Protein AF-A0A7C4YG27-F1 (afdb_monomer)

pLDDT: mean 81.4, std 6.62, range [64.56, 90.06]

Solvent-accessible surface area (backbone atoms only — not comparable to full-atom values): 4560 Å² total; per-residue (Å²): 91,78,49,79,45,74,68,41,72,51,78,88,66,34,67,52,85,57,76,54,67,88,73,42,94,83,54,92,62,80,92,63,76,71,60,98,84,60,84,74,62,62,50,90,45,91,55,62,40,75,46,74,51,75,53,86,87,86,87,87,87,86,87,133

Radius of gyration: 23.78 Å; Cα contacts (8 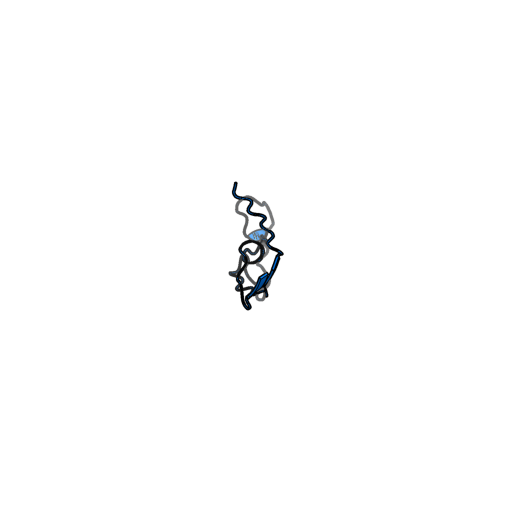Å, |Δi|>4): 66; chains: 1; bounding box: 46×34×67 Å

Sequence (64 aa):
TFLYWSNVMRPGDQIDIRVQPNRIPYVNLPPVAPPANQEVHPVVQFRRTDYWAQGINVGLQFKW

Secondary structure (DSSP, 8-state):
-EEEEEEE--GGGS------GGG-TT---------TTPPPSS------EEEEEE----------

Structure (mmCIF, N/CA/C/O backbone):
data_AF-A0A7C4YG27-F1
#
_entry.id   AF-A0A7C4YG27-F1
#
loop_
_atom_site.group_PDB
_atom_site.id
_atom_site.type_symbol
_atom_site.label_atom_id
_atom_site.label_alt_id
_atom_site.label_comp_id
_atom_site.label_asym_id
_atom_site.label_entity_id
_atom_site.label_seq_id
_atom_site.pdbx_PDB_ins_code
_atom_site.Cartn_x
_atom_site.Cartn_y
_atom_site.Cartn_z
_atom_site.occupancy
_atom_site.B_iso_or_equiv
_atom_site.auth_seq_id
_atom_site.auth_comp_id
_atom_site.auth_asym_id
_atom_site.auth_atom_id
_atom_site.pdbx_PDB_model_num
ATOM 1 N N . THR A 1 1 ? -14.374 -1.435 21.717 1.00 78.38 1 THR A N 1
ATOM 2 C CA . THR A 1 1 ? -14.632 -1.290 20.272 1.00 78.38 1 THR A CA 1
ATOM 3 C C . THR A 1 1 ? -13.803 -2.268 19.481 1.00 78.38 1 THR A C 1
ATOM 5 O O . THR A 1 1 ? -12.624 -2.421 19.776 1.00 78.38 1 THR A O 1
ATOM 8 N N . PHE A 1 2 ? -14.435 -2.914 18.499 1.00 84.56 2 PHE A N 1
ATOM 9 C CA . PHE A 1 2 ? -13.834 -3.856 17.556 1.00 84.56 2 PHE A CA 1
ATOM 10 C C . PHE A 1 2 ? -14.337 -3.532 16.142 1.00 84.56 2 PHE A C 1
ATOM 12 O O . PHE A 1 2 ? -15.529 -3.285 15.964 1.00 84.56 2 PHE A O 1
ATOM 19 N N . LEU A 1 3 ? -13.432 -3.508 15.166 1.00 86.56 3 LEU A N 1
ATOM 20 C CA . LEU A 1 3 ? -13.708 -3.249 13.755 1.00 86.56 3 LEU A CA 1
ATOM 21 C C . LEU A 1 3 ? -12.959 -4.284 12.914 1.00 86.56 3 LEU A C 1
ATOM 23 O O . LEU A 1 3 ? -11.750 -4.444 13.070 1.00 86.56 3 LEU A O 1
ATOM 27 N N . TYR A 1 4 ? -13.671 -4.933 11.998 1.00 87.50 4 TYR A N 1
ATOM 28 C CA . TYR A 1 4 ? -13.099 -5.820 10.990 1.00 87.50 4 TYR A CA 1
ATOM 29 C C . TYR A 1 4 ? -13.517 -5.349 9.598 1.00 87.50 4 TYR A C 1
ATOM 31 O O . TYR A 1 4 ? -14.691 -5.055 9.369 1.00 87.50 4 TYR A O 1
ATOM 39 N N . TRP A 1 5 ? -12.558 -5.282 8.678 1.00 85.62 5 TRP A N 1
ATOM 40 C CA . TRP A 1 5 ? -12.779 -4.903 7.288 1.00 85.62 5 TRP A CA 1
ATOM 41 C C . TRP A 1 5 ? -11.953 -5.810 6.374 1.00 85.62 5 TRP A C 1
ATOM 43 O O . TRP A 1 5 ? -10.721 -5.796 6.407 1.00 85.62 5 TRP A O 1
ATOM 53 N N . SER A 1 6 ? -12.637 -6.607 5.555 1.00 85.94 6 SER A N 1
ATOM 54 C CA . SER A 1 6 ? -12.004 -7.472 4.561 1.00 85.94 6 SER A CA 1
ATOM 55 C C . SER A 1 6 ? -11.724 -6.744 3.245 1.00 85.94 6 SER A C 1
ATOM 57 O O . SER A 1 6 ? -12.385 -5.763 2.898 1.00 85.94 6 SER A O 1
ATOM 59 N N . ASN A 1 7 ? -10.774 -7.269 2.469 1.00 86.88 7 ASN A N 1
ATOM 60 C CA . ASN A 1 7 ? -10.472 -6.801 1.109 1.00 86.88 7 ASN A CA 1
ATOM 61 C C . ASN A 1 7 ? -10.023 -5.329 0.992 1.00 86.88 7 ASN A C 1
ATOM 63 O O . ASN A 1 7 ? -10.292 -4.673 -0.017 1.00 86.88 7 ASN A O 1
ATOM 67 N N . VAL A 1 8 ? -9.303 -4.807 1.985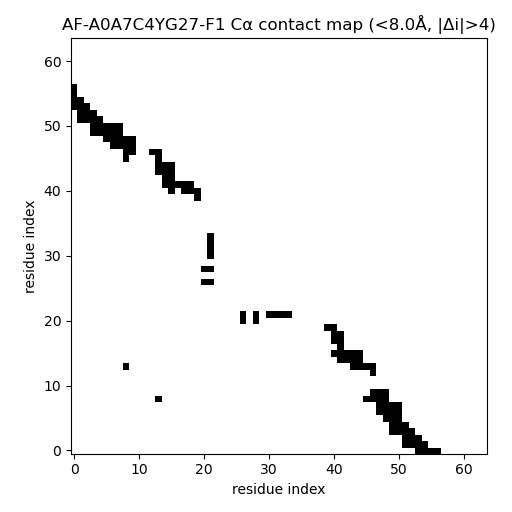 1.00 84.44 8 VAL A N 1
ATOM 68 C CA . VAL A 1 8 ? -8.795 -3.431 1.955 1.00 84.44 8 VAL A CA 1
ATOM 69 C C . VAL A 1 8 ? -7.540 -3.349 1.084 1.00 84.44 8 VAL A C 1
ATOM 71 O O . VAL A 1 8 ? -6.593 -4.128 1.244 1.00 84.44 8 VAL A O 1
ATOM 74 N N . MET A 1 9 ? -7.521 -2.377 0.169 1.00 84.50 9 MET A N 1
ATOM 75 C CA . MET A 1 9 ? -6.322 -1.995 -0.578 1.00 84.50 9 MET A CA 1
ATOM 76 C C . MET A 1 9 ? -5.518 -0.998 0.250 1.00 84.50 9 MET A C 1
ATOM 78 O O . MET A 1 9 ? -5.967 0.118 0.510 1.00 84.50 9 MET A O 1
ATOM 82 N N . ARG A 1 10 ? -4.325 -1.405 0.684 1.00 85.31 10 ARG A N 1
ATOM 83 C CA . ARG A 1 10 ? -3.419 -0.543 1.448 1.00 85.31 10 ARG A CA 1
ATOM 84 C C . ARG A 1 10 ? -2.399 0.083 0.497 1.00 85.31 10 ARG A C 1
ATOM 86 O O . ARG A 1 10 ? -1.734 -0.681 -0.204 1.00 85.31 10 ARG A O 1
ATOM 93 N N . PRO A 1 11 ? -2.228 1.421 0.487 1.00 79.81 11 PRO A N 1
ATOM 94 C CA . PRO A 1 11 ? -1.358 2.108 -0.472 1.00 79.81 11 PRO A CA 1
ATOM 95 C C . PRO A 1 11 ? 0.081 1.583 -0.511 1.00 79.81 11 PRO A C 1
ATOM 97 O O . PRO A 1 11 ? 0.667 1.508 -1.585 1.00 79.81 11 PRO A O 1
ATOM 100 N N . GLY A 1 12 ? 0.627 1.174 0.641 1.00 80.06 12 GLY A N 1
ATOM 101 C CA . 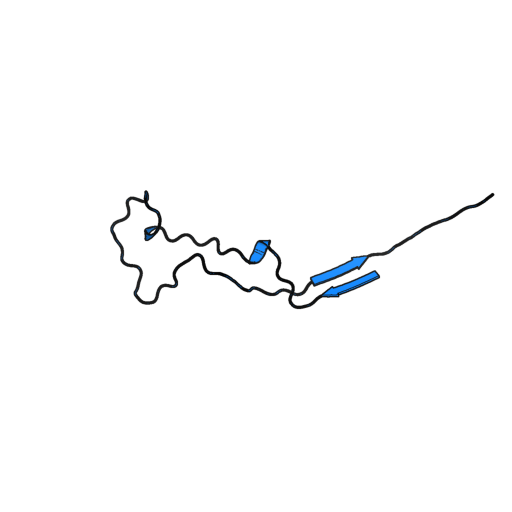GLY A 1 12 ? 2.007 0.691 0.753 1.00 80.06 12 GLY A CA 1
ATOM 102 C C . GLY A 1 12 ? 2.310 -0.571 -0.058 1.00 80.06 12 GLY A C 1
ATOM 103 O O . GLY A 1 12 ? 3.442 -0.741 -0.492 1.00 80.06 12 GLY A O 1
ATOM 104 N N . ASP A 1 13 ? 1.305 -1.407 -0.328 1.00 81.06 13 ASP A N 1
ATOM 105 C CA . ASP A 1 13 ? 1.499 -2.702 -0.994 1.00 81.06 13 ASP A CA 1
ATOM 106 C C . ASP A 1 13 ? 1.010 -2.720 -2.451 1.00 81.06 13 ASP A C 1
ATOM 108 O O . ASP A 1 13 ? 1.065 -3.766 -3.093 1.00 81.06 13 ASP A O 1
ATOM 112 N N . GLN A 1 14 ? 0.496 -1.603 -2.983 1.00 86.06 14 GLN A N 1
ATOM 113 C CA . GLN A 1 14 ? -0.033 -1.565 -4.359 1.00 86.06 14 GLN A CA 1
ATOM 114 C C . GLN A 1 14 ? 1.029 -1.228 -5.419 1.00 86.06 14 GLN A C 1
ATOM 116 O O . GLN A 1 14 ? 0.795 -1.444 -6.608 1.00 86.06 14 GLN A O 1
ATOM 121 N N . ILE A 1 15 ? 2.174 -0.666 -5.018 1.00 86.94 15 ILE A N 1
ATOM 122 C CA . ILE A 1 15 ? 3.199 -0.171 -5.946 1.00 86.94 15 ILE A CA 1
ATOM 123 C C . ILE A 1 15 ? 4.239 -1.264 -6.203 1.00 86.94 15 ILE A C 1
ATOM 125 O O . ILE A 1 15 ? 4.892 -1.747 -5.279 1.00 86.94 15 ILE A O 1
ATOM 129 N N . ASP A 1 16 ? 4.438 -1.624 -7.474 1.00 87.75 16 ASP A N 1
ATOM 130 C CA . ASP A 1 16 ? 5.555 -2.477 -7.877 1.00 87.75 16 ASP A CA 1
ATOM 131 C C . ASP A 1 16 ? 6.854 -1.665 -7.932 1.00 87.75 16 ASP A C 1
ATOM 133 O O . ASP A 1 16 ? 6.990 -0.744 -8.734 1.00 87.75 16 ASP A O 1
ATOM 137 N N . ILE A 1 17 ? 7.816 -2.018 -7.081 1.00 87.75 17 ILE A N 1
ATOM 138 C CA . ILE A 1 17 ? 9.119 -1.343 -6.989 1.00 87.75 17 ILE A CA 1
ATOM 139 C C . ILE A 1 17 ? 10.186 -1.959 -7.904 1.00 87.75 17 ILE A C 1
ATOM 141 O O . ILE A 1 17 ? 11.345 -1.543 -7.876 1.00 87.75 17 ILE A O 1
ATOM 145 N N . ARG A 1 18 ? 9.836 -2.976 -8.702 1.00 87.12 18 ARG A N 1
ATOM 146 C CA . ARG A 1 18 ? 10.782 -3.621 -9.617 1.00 87.12 18 ARG A CA 1
ATOM 147 C C . ARG A 1 18 ? 11.089 -2.709 -10.800 1.00 87.12 18 ARG A C 1
ATOM 149 O O . ARG A 1 18 ? 10.224 -2.420 -11.620 1.00 87.12 18 ARG A O 1
ATOM 156 N N . VAL A 1 19 ? 12.356 -2.319 -10.917 1.00 82.81 19 VAL A N 1
ATOM 157 C CA . VAL A 1 19 ? 12.876 -1.562 -12.059 1.00 82.81 19 VAL A CA 1
ATOM 158 C C . VAL A 1 19 ? 13.712 -2.488 -12.930 1.00 82.81 19 VAL A C 1
ATOM 160 O O . VAL A 1 19 ? 14.614 -3.170 -12.446 1.00 82.81 19 VAL A O 1
ATOM 163 N N . GLN A 1 20 ? 13.417 -2.513 -14.226 1.00 80.88 20 GLN A N 1
ATOM 164 C CA . GLN A 1 20 ? 14.161 -3.309 -15.198 1.00 80.88 20 GLN A CA 1
ATOM 165 C C . GLN A 1 20 ? 15.339 -2.485 -15.749 1.00 80.88 20 GLN A C 1
ATOM 167 O O . GLN A 1 20 ? 15.095 -1.446 -16.365 1.00 80.88 20 GLN A O 1
ATOM 172 N N . PRO A 1 21 ? 16.610 -2.909 -15.572 1.00 78.88 21 PRO A N 1
ATOM 173 C CA . PRO A 1 21 ? 17.774 -2.108 -15.969 1.00 78.88 21 PRO A CA 1
ATOM 174 C C . PRO A 1 21 ? 17.839 -1.761 -17.462 1.00 78.88 21 PRO A C 1
ATOM 176 O O . PRO A 1 21 ? 18.263 -0.670 -17.824 1.00 78.88 21 PRO A O 1
ATOM 179 N N . ASN A 1 22 ? 17.356 -2.652 -18.330 1.00 77.19 22 ASN A N 1
ATOM 180 C CA 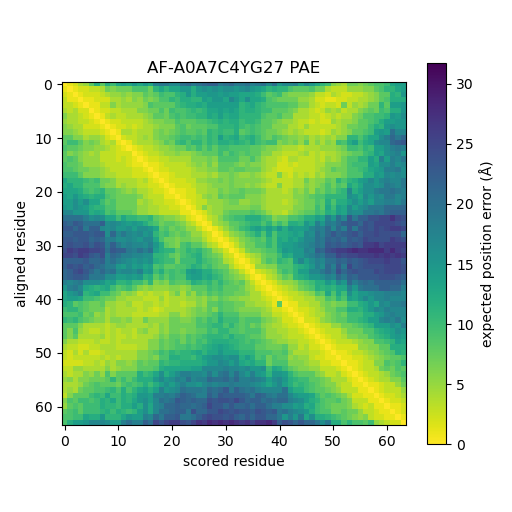. ASN A 1 22 ? 17.259 -2.433 -19.778 1.00 77.19 22 ASN A CA 1
ATOM 181 C C . ASN A 1 22 ? 16.157 -1.433 -20.191 1.00 77.19 22 ASN A C 1
ATOM 183 O O . ASN A 1 22 ? 16.024 -1.125 -21.373 1.00 77.19 22 ASN A O 1
ATOM 187 N N . ARG A 1 23 ? 15.349 -0.941 -19.242 1.00 76.44 23 ARG A N 1
ATOM 188 C CA . ARG A 1 23 ? 14.328 0.101 -19.445 1.00 76.44 23 ARG A CA 1
ATOM 189 C C . ARG A 1 23 ? 14.757 1.464 -18.898 1.00 76.44 23 ARG A C 1
ATOM 191 O O . ARG A 1 23 ? 13.978 2.410 -18.970 1.00 76.44 23 ARG A O 1
ATOM 198 N N . ILE A 1 24 ? 15.969 1.579 -18.352 1.00 81.62 24 ILE A N 1
ATOM 199 C CA . ILE A 1 24 ? 16.489 2.831 -17.799 1.00 81.62 24 ILE A CA 1
ATOM 200 C C . ILE A 1 24 ? 17.292 3.558 -18.896 1.00 81.62 24 ILE A C 1
ATOM 202 O O . ILE A 1 24 ? 18.323 3.032 -19.315 1.00 81.62 24 ILE A O 1
ATOM 206 N N . PRO A 1 25 ? 16.888 4.768 -19.343 1.00 76.19 25 PRO A N 1
ATOM 207 C CA . PRO A 1 25 ? 17.497 5.443 -20.501 1.00 76.19 25 PRO A CA 1
ATOM 208 C C . PRO A 1 25 ? 19.005 5.724 -20.407 1.00 76.19 25 PRO A C 1
ATOM 210 O O . PRO A 1 25 ? 19.664 5.860 -21.430 1.00 76.19 25 PRO A O 1
ATOM 213 N N . TYR A 1 26 ? 19.551 5.833 -19.193 1.00 78.88 26 TYR A N 1
ATOM 214 C CA . TYR A 1 26 ? 20.946 6.227 -18.944 1.00 78.88 26 TYR A CA 1
ATOM 215 C C . TYR A 1 26 ? 21.836 5.069 -1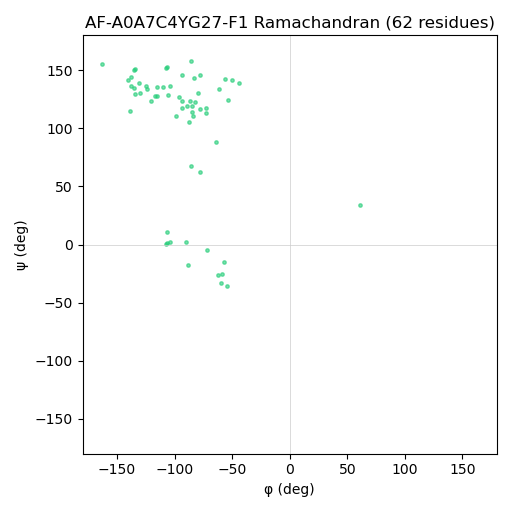8.485 1.00 78.88 26 TYR A C 1
ATOM 217 O O . TYR A 1 26 ? 23.017 5.261 -18.199 1.00 78.88 26 TYR A O 1
ATOM 225 N N . VAL A 1 27 ? 21.274 3.868 -18.369 1.00 76.75 27 VAL A N 1
ATOM 226 C CA . VAL A 1 27 ? 22.035 2.689 -17.976 1.00 76.75 27 VAL A CA 1
ATOM 227 C C . VAL A 1 27 ? 22.704 2.133 -19.226 1.00 76.75 27 VAL A C 1
ATOM 229 O O . VAL A 1 27 ? 22.047 1.624 -20.129 1.00 76.75 27 VAL A O 1
ATOM 232 N N . ASN A 1 28 ? 24.030 2.260 -19.277 1.00 70.19 28 ASN A N 1
ATOM 233 C CA . ASN A 1 28 ? 24.857 1.819 -20.397 1.00 70.19 28 ASN A CA 1
ATOM 234 C C . ASN A 1 28 ? 25.056 0.292 -20.345 1.00 70.19 28 ASN A C 1
ATOM 236 O O . ASN A 1 28 ? 26.156 -0.209 -20.116 1.00 70.19 28 ASN A O 1
ATOM 240 N N . LEU A 1 29 ? 23.954 -0.451 -20.454 1.00 69.38 29 LEU A N 1
ATOM 241 C CA . LEU A 1 29 ? 23.963 -1.901 -20.598 1.00 69.38 29 LEU A CA 1
ATOM 242 C C . LEU A 1 29 ? 23.925 -2.259 -22.087 1.00 69.38 29 LEU A C 1
ATOM 244 O O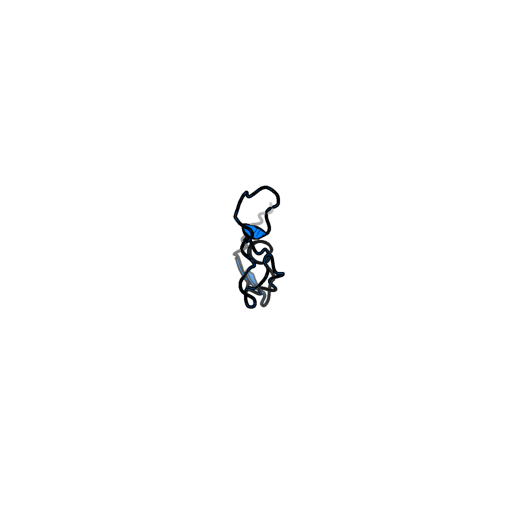 . LEU A 1 29 ? 23.254 -1.570 -22.860 1.00 69.38 29 LEU A O 1
ATOM 248 N N . PRO A 1 30 ? 24.586 -3.355 -22.503 1.00 70.50 30 PRO A N 1
ATOM 249 C CA . PRO A 1 30 ? 24.349 -3.935 -23.818 1.00 70.50 30 PRO A CA 1
ATOM 250 C C . PRO A 1 30 ? 22.837 -4.123 -24.018 1.00 70.50 30 PRO A C 1
ATOM 252 O O . PRO A 1 30 ? 22.160 -4.491 -23.052 1.00 70.50 30 PRO A O 1
ATOM 255 N N . PRO A 1 31 ? 22.284 -3.887 -25.221 1.00 64.56 31 PRO A N 1
ATOM 256 C CA . PRO A 1 31 ? 20.867 -4.099 -25.484 1.00 64.56 31 PRO A CA 1
ATOM 257 C C . PRO A 1 31 ? 20.532 -5.589 -25.342 1.00 64.56 31 PRO A C 1
ATOM 259 O O . PRO A 1 31 ? 20.597 -6.365 -26.290 1.00 64.56 31 PRO A O 1
ATOM 262 N N . VAL A 1 32 ? 20.191 -6.000 -24.122 1.00 65.75 32 VAL A N 1
ATOM 263 C CA . VAL A 1 32 ? 19.655 -7.323 -23.829 1.00 65.75 32 VAL A CA 1
ATOM 264 C C . VAL A 1 32 ? 18.152 -7.215 -24.024 1.00 65.75 32 VAL A C 1
ATOM 266 O O . VAL A 1 32 ? 17.443 -6.608 -23.211 1.00 65.75 32 VAL A O 1
ATOM 269 N N . ALA A 1 33 ? 17.671 -7.778 -25.133 1.00 65.62 33 ALA A N 1
ATOM 270 C CA . ALA A 1 33 ? 16.248 -8.017 -25.298 1.00 65.62 33 ALA A CA 1
ATOM 271 C C . ALA A 1 33 ? 15.775 -8.822 -24.074 1.00 65.62 33 ALA A C 1
ATOM 273 O O . ALA A 1 33 ? 16.377 -9.858 -23.773 1.00 65.62 33 ALA A O 1
ATOM 274 N N . PRO A 1 34 ? 14.761 -8.347 -23.327 1.00 65.56 34 PRO A N 1
ATOM 275 C CA . PRO A 1 34 ? 14.206 -9.152 -22.252 1.00 65.56 34 PRO A CA 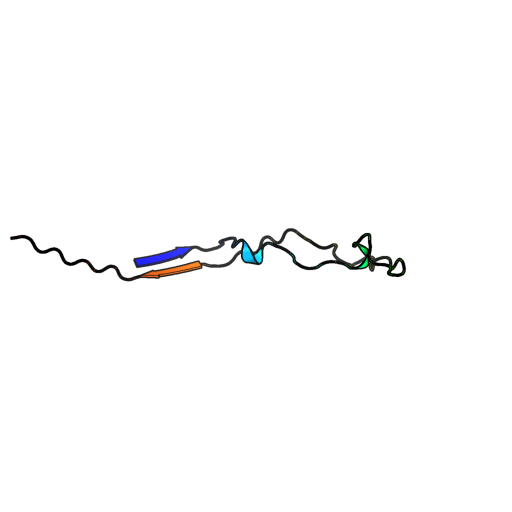1
ATOM 276 C C . PRO A 1 34 ? 13.748 -10.495 -22.848 1.00 65.56 34 PRO A C 1
ATOM 278 O O . PRO A 1 34 ? 13.253 -10.502 -23.981 1.00 65.56 34 PRO A O 1
ATOM 281 N N . PRO A 1 35 ? 13.923 -11.627 -22.139 1.00 71.56 35 PRO A N 1
ATOM 282 C CA . PRO A 1 35 ? 13.349 -12.903 -22.545 1.00 71.56 35 PRO A CA 1
ATOM 283 C C . PRO A 1 35 ? 11.898 -12.709 -22.994 1.00 71.56 35 PRO A C 1
ATOM 285 O O . PRO A 1 35 ? 11.159 -11.950 -22.368 1.00 71.56 35 PRO A O 1
ATOM 288 N N . ALA A 1 36 ? 11.478 -13.379 -24.071 1.00 70.56 36 ALA A N 1
ATOM 289 C CA . ALA A 1 36 ? 10.147 -13.193 -24.666 1.00 70.56 36 ALA A CA 1
ATOM 290 C C . ALA A 1 36 ? 8.981 -13.448 -23.682 1.00 70.56 36 ALA A C 1
ATOM 292 O O . ALA A 1 36 ? 7.846 -13.062 -23.940 1.00 70.56 36 ALA A O 1
ATOM 293 N N . ASN A 1 37 ? 9.272 -14.088 -22.550 1.00 74.12 37 ASN A N 1
ATOM 294 C CA . ASN A 1 37 ? 8.377 -14.421 -21.449 1.00 74.12 37 ASN A CA 1
ATOM 295 C C . ASN A 1 37 ? 8.589 -13.562 -20.184 1.00 74.12 37 ASN A C 1
ATOM 297 O O . ASN A 1 37 ? 8.051 -13.902 -19.131 1.00 74.12 37 ASN A O 1
ATOM 301 N N . GLN A 1 38 ? 9.376 -12.485 -20.241 1.00 74.38 38 GLN A N 1
ATOM 302 C CA . GLN A 1 38 ? 9.596 -11.631 -19.078 1.00 74.38 38 GLN A CA 1
ATOM 303 C C . GLN A 1 38 ? 8.451 -10.624 -18.917 1.00 74.38 38 GLN A C 1
ATOM 305 O O . GLN A 1 38 ? 8.181 -9.811 -19.800 1.00 74.38 38 GLN A O 1
ATOM 310 N N . GLU A 1 39 ? 7.802 -10.658 -17.755 1.00 77.12 39 GLU A N 1
ATOM 311 C CA . GLU A 1 39 ? 6.794 -9.674 -17.364 1.00 77.12 39 GLU A CA 1
ATOM 312 C C . GLU A 1 39 ? 7.426 -8.268 -17.296 1.00 77.12 39 GLU A C 1
ATOM 314 O O . GLU A 1 39 ? 8.540 -8.090 -16.791 1.00 77.12 39 GLU A O 1
ATOM 319 N N . VAL A 1 40 ? 6.754 -7.265 -17.870 1.00 80.44 40 VAL A N 1
ATOM 320 C CA . VAL A 1 40 ? 7.238 -5.876 -17.889 1.00 80.44 40 VAL A CA 1
ATOM 321 C C . VAL A 1 40 ? 6.786 -5.185 -16.609 1.00 80.44 40 VAL A C 1
ATOM 323 O O . VAL A 1 40 ? 5.594 -5.127 -16.335 1.00 80.44 40 VAL A O 1
ATOM 326 N N . HIS A 1 41 ? 7.735 -4.642 -15.849 1.00 85.62 41 HIS A N 1
ATOM 327 C CA . HIS A 1 41 ? 7.473 -3.911 -14.607 1.00 85.62 41 HIS A CA 1
ATOM 328 C C . HIS A 1 41 ? 7.674 -2.400 -14.805 1.00 85.62 41 HIS A C 1
ATOM 330 O O . HIS A 1 41 ? 8.494 -2.010 -15.643 1.00 85.62 41 HIS A O 1
ATOM 336 N N . PRO A 1 42 ? 6.988 -1.544 -14.023 1.00 85.75 42 PRO A N 1
ATOM 337 C CA . PRO A 1 42 ? 6.043 -1.876 -12.948 1.00 85.75 42 PRO A CA 1
ATOM 338 C C . PRO A 1 42 ? 4.656 -2.303 -13.460 1.00 85.75 42 PRO A C 1
ATOM 340 O O . PRO A 1 42 ? 4.166 -1.776 -14.456 1.00 85.75 42 PRO A O 1
ATOM 343 N N . VAL A 1 43 ? 4.007 -3.236 -12.751 1.00 84.88 43 VAL A N 1
ATOM 344 C CA . VAL A 1 43 ? 2.613 -3.650 -13.013 1.00 84.88 43 VAL A CA 1
ATOM 345 C C . VAL A 1 43 ? 1.668 -3.121 -11.936 1.00 84.88 43 VAL A C 1
ATOM 347 O O . VAL A 1 43 ? 2.065 -2.947 -10.783 1.00 84.88 43 VAL A O 1
ATOM 350 N N . VAL A 1 44 ? 0.401 -2.893 -12.292 1.00 83.12 44 VAL A N 1
ATOM 351 C CA . VAL A 1 44 ? -0.645 -2.537 -11.321 1.00 83.12 44 VAL A CA 1
ATOM 352 C C . VAL A 1 44 ? -1.005 -3.776 -10.506 1.00 83.12 44 VAL A C 1
ATOM 354 O O . VAL A 1 44 ? -1.560 -4.740 -11.034 1.00 83.12 44 VAL A O 1
ATOM 357 N N . GLN A 1 45 ? -0.690 -3.759 -9.213 1.00 81.06 45 GLN A N 1
ATOM 358 C CA . GLN A 1 45 ? -0.952 -4.878 -8.316 1.00 81.06 45 GLN A CA 1
ATOM 359 C C . GLN A 1 45 ? -2.232 -4.605 -7.523 1.00 81.06 45 GLN A C 1
ATOM 361 O O . GLN A 1 45 ? -2.238 -3.750 -6.651 1.00 81.06 45 GLN A O 1
ATOM 366 N N . PHE A 1 46 ? -3.314 -5.344 -7.785 1.00 82.00 46 PHE A N 1
ATOM 367 C CA . PHE A 1 46 ? -4.544 -5.271 -6.980 1.00 82.00 46 PHE A CA 1
ATOM 368 C C . PHE A 1 46 ? -4.464 -6.201 -5.763 1.00 82.00 46 PHE A C 1
ATOM 370 O O . PHE A 1 46 ? -5.169 -7.213 -5.673 1.00 82.00 46 PHE A O 1
ATOM 377 N N . ARG A 1 47 ? -3.569 -5.878 -4.824 1.00 84.94 47 ARG A N 1
ATOM 378 C CA . ARG A 1 47 ? -3.355 -6.684 -3.613 1.00 84.94 47 ARG A CA 1
ATOM 379 C C . ARG A 1 47 ? -4.359 -6.295 -2.534 1.00 84.94 47 ARG A C 1
ATOM 381 O O . ARG A 1 47 ? -4.389 -5.155 -2.079 1.00 84.94 47 ARG A O 1
ATOM 388 N N . ARG A 1 48 ? -5.177 -7.254 -2.109 1.00 87.44 48 ARG A N 1
ATOM 389 C CA . ARG A 1 48 ? -6.184 -7.082 -1.056 1.00 87.44 48 ARG A CA 1
ATOM 390 C C . ARG A 1 48 ? -5.698 -7.730 0.234 1.00 87.44 48 ARG A C 1
ATOM 392 O O . ARG A 1 48 ? -5.161 -8.832 0.197 1.00 87.44 48 ARG A O 1
ATOM 399 N N . THR A 1 49 ? -5.886 -7.041 1.355 1.00 86.06 49 THR A N 1
ATOM 400 C CA . THR A 1 49 ? -5.503 -7.529 2.688 1.00 86.06 49 THR A CA 1
ATOM 401 C C . THR A 1 49 ? -6.629 -7.293 3.682 1.00 86.06 49 THR A C 1
ATOM 403 O O . THR A 1 49 ? -7.394 -6.336 3.550 1.00 86.06 49 THR A O 1
ATOM 406 N N . ASP A 1 50 ? -6.718 -8.146 4.695 1.00 86.88 50 ASP A N 1
ATOM 407 C CA . ASP A 1 50 ? -7.692 -7.976 5.768 1.00 86.88 50 ASP A CA 1
ATOM 408 C C . ASP A 1 50 ? -7.166 -7.003 6.829 1.00 86.88 50 ASP A C 1
ATOM 410 O O . ASP A 1 50 ? -5.967 -6.954 7.126 1.00 86.88 50 ASP A O 1
ATOM 414 N N . TYR A 1 51 ? -8.055 -6.184 7.387 1.00 86.25 51 TYR A N 1
ATOM 415 C CA . TYR A 1 51 ? -7.748 -5.194 8.416 1.00 86.25 51 TYR A CA 1
ATOM 416 C C . TYR A 1 51 ? -8.637 -5.403 9.643 1.00 86.25 51 TYR A C 1
ATOM 418 O O . TYR A 1 51 ? -9.844 -5.610 9.527 1.00 86.25 51 TYR A O 1
ATOM 426 N N . TRP A 1 52 ? -8.038 -5.321 10.830 1.00 89.38 52 TRP A N 1
ATOM 427 C CA . TRP A 1 52 ? -8.755 -5.362 12.097 1.00 89.38 52 TRP A CA 1
ATOM 428 C C . TRP A 1 52 ? -8.188 -4.316 13.055 1.00 89.38 52 TRP A C 1
ATOM 430 O O . TRP A 1 52 ? -6.985 -4.052 13.066 1.00 89.38 52 TRP A O 1
ATOM 440 N N . ALA A 1 53 ? -9.065 -3.709 13.849 1.00 87.50 53 ALA A N 1
ATOM 441 C CA . ALA A 1 53 ? -8.704 -2.733 14.866 1.00 87.50 53 ALA A CA 1
ATOM 442 C C . ALA A 1 53 ? -9.544 -2.946 16.128 1.00 87.50 53 ALA A C 1
ATOM 444 O O . ALA A 1 53 ? -10.739 -3.241 16.061 1.00 87.50 53 ALA A O 1
ATOM 445 N N . GLN A 1 54 ? -8.919 -2.768 17.290 1.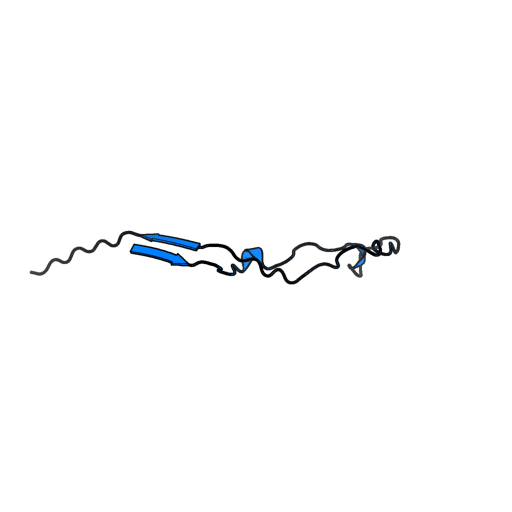00 87.31 54 GLN A N 1
ATOM 446 C CA . GLN A 1 54 ? -9.581 -2.857 18.588 1.00 87.31 54 GLN A CA 1
ATOM 447 C C . GLN A 1 54 ? -9.155 -1.703 19.497 1.00 87.31 54 GLN A C 1
ATOM 449 O O . GLN A 1 54 ? -8.038 -1.203 19.391 1.00 87.31 54 GLN A O 1
ATOM 454 N N . GLY A 1 55 ? -10.040 -1.287 20.401 1.00 90.06 55 GLY A N 1
ATOM 455 C CA . GLY A 1 55 ? -9.758 -0.214 21.353 1.00 90.06 55 GLY A CA 1
ATOM 456 C C . GLY A 1 55 ? -10.725 -0.192 22.532 1.00 90.06 55 GLY A C 1
ATOM 457 O O . GLY A 1 55 ? -11.860 -0.664 22.430 1.00 90.06 55 GLY A O 1
ATOM 458 N N . ILE A 1 56 ? -10.282 0.372 23.652 1.00 86.62 56 ILE A N 1
ATOM 459 C CA . ILE A 1 56 ? -11.071 0.567 24.874 1.00 86.62 56 ILE A CA 1
ATOM 460 C C . ILE A 1 56 ? -11.322 2.071 25.023 1.00 86.62 56 ILE A C 1
ATOM 462 O O . ILE A 1 56 ? -10.410 2.866 24.812 1.00 86.62 56 ILE A O 1
ATOM 466 N N . ASN A 1 57 ? -12.550 2.466 25.361 1.00 82.25 57 ASN A N 1
ATOM 467 C CA . ASN A 1 57 ? -12.897 3.856 25.654 1.00 82.25 57 ASN A CA 1
ATOM 468 C C . ASN A 1 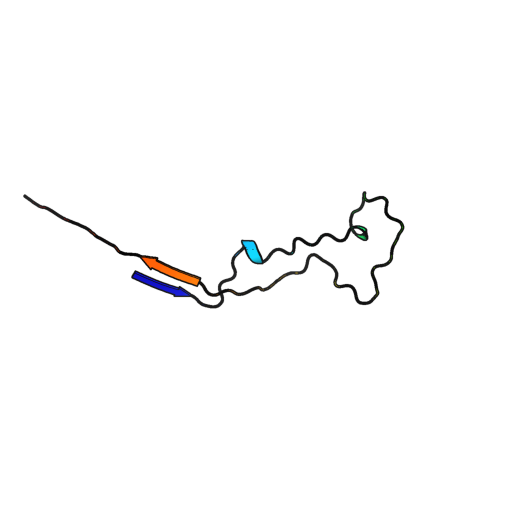57 ? -13.308 3.965 27.127 1.00 82.25 57 ASN A C 1
ATOM 470 O O . ASN A 1 57 ? -14.144 3.186 27.581 1.00 82.25 57 ASN A O 1
ATOM 474 N N . VAL A 1 58 ? -12.700 4.896 27.862 1.00 88.94 58 VAL A N 1
ATOM 475 C CA . VAL A 1 58 ? -12.983 5.138 29.282 1.00 88.94 58 VAL A CA 1
ATOM 476 C C . VAL A 1 58 ? -13.215 6.632 29.477 1.00 88.94 58 VAL A C 1
ATOM 478 O O . VAL A 1 58 ? -12.405 7.441 29.030 1.00 88.94 58 VAL A O 1
ATOM 481 N N . GLY A 1 59 ? -14.305 6.992 30.155 1.00 88.56 59 GLY A N 1
ATOM 482 C CA . GLY A 1 59 ? -14.632 8.371 30.506 1.00 88.56 59 GLY A CA 1
ATOM 483 C C . GLY A 1 59 ? -15.167 8.460 31.932 1.00 88.56 59 GLY A C 1
ATOM 484 O O . GLY A 1 59 ? -15.983 7.638 32.342 1.00 88.56 59 GLY A O 1
ATOM 485 N N . LEU A 1 60 ? -14.703 9.459 32.682 1.00 88.06 60 LEU A N 1
ATOM 486 C CA . LEU A 1 60 ? -15.206 9.807 34.011 1.00 88.06 60 LEU A CA 1
ATOM 487 C C . LEU A 1 60 ? -15.797 11.215 33.943 1.00 88.06 60 LEU A C 1
ATOM 489 O O . LEU A 1 60 ? -15.134 12.143 33.483 1.00 88.06 60 LEU A O 1
ATOM 493 N N . GLN A 1 61 ? -17.038 11.374 34.401 1.00 81.81 61 GLN A N 1
ATOM 494 C CA . GLN A 1 61 ? -17.693 12.673 34.510 1.00 81.81 61 GLN A CA 1
ATOM 495 C C . GLN A 1 61 ? -18.081 12.916 35.966 1.00 81.81 61 GLN A C 1
ATOM 497 O O . GLN A 1 61 ? -18.816 12.129 36.555 1.00 81.81 61 GLN A O 1
ATOM 502 N N . PHE A 1 62 ? -17.602 14.023 36.525 1.00 85.06 62 PHE A N 1
ATOM 503 C CA . PHE A 1 62 ? -17.971 14.496 37.854 1.00 85.06 62 PHE A CA 1
ATOM 504 C C . PHE A 1 62 ? -18.707 15.832 37.716 1.00 85.06 62 PHE A C 1
ATOM 506 O O . PHE A 1 62 ? -18.297 16.681 36.923 1.00 85.06 62 PHE A O 1
ATOM 513 N N . LYS A 1 63 ? -19.808 16.005 38.449 1.00 81.12 63 LYS A N 1
ATOM 514 C CA . LYS A 1 63 ? -20.577 17.256 38.515 1.00 81.12 63 LYS A CA 1
ATOM 515 C C . LYS A 1 63 ? -20.819 17.596 39.984 1.00 81.12 63 LYS A C 1
ATOM 517 O O . LYS A 1 63 ? -21.094 16.683 40.760 1.00 81.12 63 LYS A O 1
ATOM 522 N N . TRP A 1 64 ? -20.686 18.876 40.324 1.00 83.62 64 TRP A N 1
ATOM 523 C CA . TRP A 1 64 ? -20.911 19.438 41.657 1.00 83.62 64 TRP A CA 1
ATOM 524 C C . TRP A 1 64 ? -22.204 20.252 41.694 1.00 83.62 64 TRP A C 1
ATOM 526 O O . TRP A 1 64 ? -22.596 20.776 40.623 1.00 83.62 64 TRP A O 1
#

Foldseek 3Di:
DKDKDWFDDDPVPQWDPDDDLLPDPPRPDDNDDPPPPDDDDDDGDSDGDIDMDDDDDDDDDDDD

Mean predicted aligned error: 9.87 Å